Protein AF-A0A930Q743-F1 (afdb_monomer_lite)

Organism: NCBI:txid43675

Radius of gyration: 15.21 Å; chains: 1; bounding box: 36×33×46 Å

Secondary structure (DSSP, 8-state):
---SS-HHHHHHHHTTS-HHHHHHHHHHHH--TTS-HHHHHHHHHHHHHHHTSPTTSSPPPHHHHHHHHHHHHHHHHTGGGSS-HHHHHHHHHHHHHHT--SHHHHHHHHHHHHHHHHHHHHHHHHHHHHHHTT-

Sequence (135 aa):
MTYLYTDEQRERIKKPMPDVWADAVHRVWNLRPDSPDVDWDNALWSIDKLTTLKPGVHEMDPILGMWLMSAMFMVEKHKGEFISEEQADTVYYLIGALISGRWERRDGMLRSAHRSLDSWNRRRRGWYRHREENQ

pLDDT: mean 84.96, std 12.72, range [31.05, 97.69]

Structure (mmCIF, N/CA/C/O backbone):
data_AF-A0A930Q743-F1
#
_entry.id   AF-A0A930Q743-F1
#
loop_
_atom_site.group_PDB
_atom_site.id
_atom_site.type_symbol
_atom_site.label_atom_id
_atom_site.label_alt_id
_atom_site.label_comp_id
_atom_site.label_asym_id
_atom_site.label_entity_id
_atom_site.label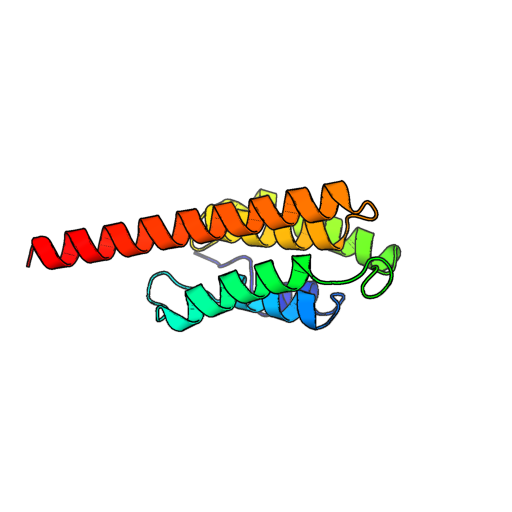_seq_id
_atom_site.pdbx_PDB_ins_code
_atom_site.Cartn_x
_atom_site.Cartn_y
_atom_site.Cartn_z
_atom_site.occupancy
_atom_site.B_iso_or_equiv
_atom_site.auth_seq_id
_atom_site.auth_comp_id
_atom_site.auth_asym_id
_atom_site.auth_atom_id
_atom_site.pdbx_PDB_model_num
ATOM 1 N N . MET A 1 1 ? -11.317 20.151 8.239 1.00 36.59 1 MET A N 1
ATOM 2 C CA . MET A 1 1 ? -10.085 19.499 7.755 1.00 36.59 1 MET A CA 1
ATOM 3 C C . MET A 1 1 ? -10.256 19.245 6.278 1.00 36.59 1 MET A C 1
ATOM 5 O O . MET A 1 1 ? -11.141 18.494 5.893 1.00 36.59 1 MET A O 1
ATOM 9 N N . THR A 1 2 ? -9.499 19.959 5.459 1.00 31.05 2 THR A N 1
ATOM 10 C CA . THR A 1 2 ? -9.483 19.768 4.011 1.00 31.05 2 THR A CA 1
ATOM 11 C C . THR A 1 2 ? -8.598 18.555 3.751 1.00 31.05 2 THR A C 1
ATOM 13 O O . THR A 1 2 ? -7.402 18.624 4.007 1.00 31.05 2 THR A O 1
ATOM 16 N N . TYR A 1 3 ? -9.179 17.426 3.343 1.00 41.88 3 TYR A N 1
ATOM 17 C CA . TYR A 1 3 ? -8.405 16.241 2.973 1.00 41.88 3 TYR A CA 1
ATOM 18 C C . TYR A 1 3 ? -7.601 16.576 1.711 1.00 41.88 3 TYR A C 1
ATOM 20 O O . TYR A 1 3 ? -8.172 16.694 0.630 1.00 41.88 3 TYR A O 1
ATOM 28 N N . LEU A 1 4 ? -6.287 16.763 1.836 1.00 46.28 4 LEU A N 1
ATOM 29 C CA . LEU A 1 4 ? -5.392 17.167 0.740 1.00 46.28 4 LEU A CA 1
ATOM 30 C C . LEU A 1 4 ? -4.913 15.964 -0.099 1.00 46.28 4 LEU A C 1
ATOM 32 O O . LEU A 1 4 ? -3.904 16.030 -0.800 1.00 46.28 4 LEU A O 1
ATOM 36 N N . TYR A 1 5 ? -5.705 14.887 -0.048 1.00 57.53 5 TYR A N 1
ATOM 37 C CA . TYR A 1 5 ? -5.665 13.721 -0.920 1.00 57.53 5 TYR A CA 1
ATOM 38 C C . TYR A 1 5 ? -7.065 13.445 -1.466 1.00 57.53 5 TYR A C 1
ATOM 40 O O . TYR A 1 5 ? -7.738 12.477 -1.086 1.00 57.53 5 TYR A O 1
ATOM 48 N N . THR A 1 6 ? -7.512 14.351 -2.333 1.00 65.12 6 THR A N 1
ATOM 49 C CA . THR A 1 6 ? -8.773 14.221 -3.062 1.00 65.12 6 THR A CA 1
ATOM 50 C C . THR A 1 6 ? -8.754 12.957 -3.918 1.00 65.12 6 THR A C 1
ATOM 52 O O . THR A 1 6 ? -7.686 12.459 -4.295 1.00 65.12 6 THR A O 1
ATOM 55 N N . ASP A 1 7 ? -9.934 12.447 -4.271 1.00 70.00 7 ASP A N 1
ATOM 56 C CA . ASP A 1 7 ? -10.057 11.323 -5.208 1.00 70.00 7 ASP A CA 1
ATOM 57 C C . ASP A 1 7 ? -9.277 11.586 -6.508 1.00 70.00 7 ASP A C 1
ATOM 59 O O . ASP A 1 7 ? -8.660 10.686 -7.071 1.00 70.00 7 ASP A O 1
ATOM 63 N N . GLU A 1 8 ? -9.182 12.851 -6.922 1.00 72.81 8 GLU A N 1
ATOM 64 C CA . GLU A 1 8 ? -8.411 13.272 -8.087 1.00 72.81 8 GLU A CA 1
ATOM 65 C C . GLU A 1 8 ? -6.899 13.029 -7.940 1.00 72.81 8 GLU A C 1
ATOM 67 O O . GLU A 1 8 ? -6.255 12.550 -8.874 1.00 72.81 8 GLU A O 1
ATOM 72 N N . GLN A 1 9 ? -6.304 13.321 -6.780 1.00 71.44 9 GLN A N 1
ATOM 73 C CA . GLN A 1 9 ? -4.879 13.054 -6.548 1.00 71.44 9 GLN A CA 1
ATOM 74 C C . GLN A 1 9 ? -4.597 11.552 -6.472 1.00 71.44 9 GLN A C 1
ATOM 76 O O . GLN A 1 9 ? -3.581 11.098 -7.000 1.00 71.44 9 GLN A O 1
ATOM 81 N N . ARG A 1 10 ? -5.510 10.773 -5.878 1.00 75.56 10 ARG A N 1
ATOM 82 C CA . ARG A 1 10 ? -5.409 9.306 -5.832 1.00 75.56 10 ARG A CA 1
ATOM 83 C C . ARG A 1 10 ? -5.427 8.714 -7.237 1.00 75.56 10 ARG A C 1
ATOM 85 O O . ARG A 1 10 ? -4.556 7.918 -7.582 1.00 75.56 10 ARG A O 1
ATOM 92 N N . GLU A 1 11 ? -6.365 9.149 -8.072 1.00 78.69 11 GLU A N 1
ATOM 93 C CA . GLU A 1 11 ? -6.464 8.688 -9.458 1.00 78.69 11 GLU A CA 1
ATOM 94 C C . GLU A 1 11 ? -5.260 9.128 -10.300 1.00 78.69 11 GLU A C 1
ATOM 96 O O . GLU A 1 11 ? -4.742 8.342 -11.094 1.00 78.69 11 GLU A O 1
ATOM 101 N N . ARG A 1 12 ? -4.721 10.332 -10.073 1.00 77.69 12 ARG A N 1
ATOM 102 C CA . ARG A 1 12 ? -3.478 10.781 -10.726 1.00 77.69 12 ARG A CA 1
ATOM 103 C C . ARG A 1 12 ? -2.270 9.917 -10.363 1.00 77.69 12 ARG A C 1
ATOM 105 O O . ARG A 1 12 ? -1.454 9.653 -11.241 1.00 77.69 12 ARG A O 1
ATOM 112 N N . ILE A 1 13 ? -2.156 9.468 -9.111 1.00 79.50 13 ILE A N 1
ATOM 113 C CA . ILE A 1 13 ? -1.070 8.578 -8.665 1.00 79.50 13 ILE A CA 1
ATOM 114 C C . ILE A 1 13 ? -1.236 7.166 -9.224 1.00 79.50 13 ILE A C 1
ATOM 116 O O . ILE A 1 13 ? -0.243 6.547 -9.597 1.00 79.50 13 ILE A O 1
ATOM 120 N N . LYS A 1 14 ? -2.471 6.662 -9.310 1.00 82.06 14 LYS A N 1
ATOM 121 C CA . LYS A 1 14 ? -2.764 5.319 -9.830 1.00 82.06 14 LYS A CA 1
ATOM 122 C C . LYS A 1 14 ? -2.585 5.207 -11.338 1.00 82.06 14 LYS A C 1
ATOM 124 O O . LYS A 1 14 ? -2.094 4.189 -11.805 1.00 82.06 14 LYS A O 1
ATOM 129 N N . LYS A 1 15 ? -2.967 6.236 -12.100 1.00 83.00 15 LYS A N 1
ATOM 130 C CA . LYS A 1 15 ? -2.947 6.233 -13.572 1.00 83.00 15 LYS A CA 1
ATOM 131 C C . LYS A 1 15 ? -1.636 5.734 -14.212 1.00 83.00 15 LYS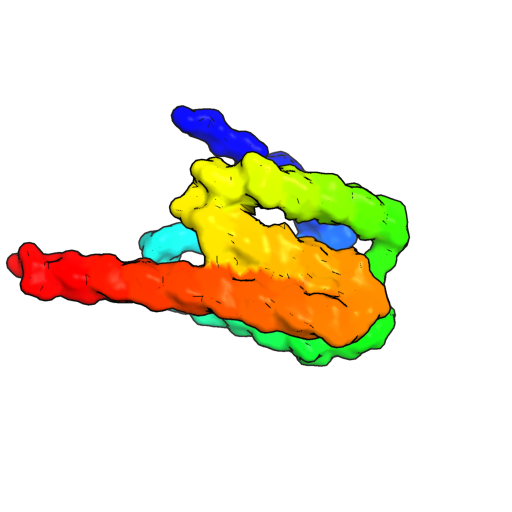 A C 1
ATOM 133 O O . LYS A 1 15 ? -1.730 5.019 -15.205 1.00 83.00 15 LYS A O 1
ATOM 138 N N . PRO A 1 16 ? -0.435 6.097 -13.722 1.00 83.94 16 PRO A N 1
ATOM 139 C CA . PRO A 1 16 ? 0.817 5.593 -14.285 1.00 83.94 16 PRO A CA 1
ATOM 140 C C . PRO A 1 16 ? 1.234 4.202 -13.782 1.00 83.94 16 PRO A C 1
ATOM 142 O O . PRO A 1 16 ? 2.228 3.674 -14.270 1.00 83.94 16 PRO A O 1
ATOM 145 N N . MET A 1 17 ? 0.554 3.622 -12.790 1.00 88.31 17 MET A N 1
ATOM 146 C CA . MET A 1 17 ? 0.945 2.343 -12.195 1.00 88.31 17 MET A CA 1
ATOM 147 C C . MET A 1 17 ? 0.439 1.161 -13.033 1.00 88.31 17 MET A C 1
ATOM 149 O O . MET A 1 17 ? -0.677 1.220 -13.546 1.00 88.31 17 MET A O 1
ATOM 153 N N . PRO A 1 18 ? 1.185 0.043 -13.111 1.00 88.88 18 PRO A N 1
ATOM 154 C CA . PRO A 1 18 ? 0.636 -1.207 -13.622 1.00 88.88 18 PRO A CA 1
ATOM 155 C C . PRO A 1 18 ? -0.555 -1.650 -12.763 1.00 88.88 18 PRO A C 1
ATOM 157 O O . PRO A 1 18 ? -0.510 -1.502 -11.541 1.00 88.88 18 PRO A O 1
ATOM 160 N N . ASP A 1 19 ? -1.576 -2.255 -13.372 1.00 89.38 19 ASP A N 1
ATOM 161 C CA . ASP A 1 19 ? -2.863 -2.553 -12.717 1.00 89.38 19 ASP A CA 1
ATOM 162 C C . ASP A 1 19 ? -2.728 -3.257 -11.361 1.00 89.38 19 ASP A C 1
ATOM 164 O O . ASP A 1 19 ? -3.382 -2.885 -10.390 1.00 89.38 19 ASP A O 1
ATOM 168 N N . VAL A 1 20 ? -1.829 -4.242 -11.261 1.00 90.75 20 VAL A N 1
ATOM 169 C CA . VAL A 1 20 ? -1.596 -4.988 -10.013 1.00 90.75 20 VAL A CA 1
ATOM 170 C C . VAL A 1 20 ? -1.056 -4.101 -8.881 1.00 90.75 20 VAL A C 1
ATOM 172 O O . VAL A 1 20 ? -1.386 -4.312 -7.717 1.00 90.75 20 VAL A O 1
ATOM 175 N N . TRP A 1 21 ? -0.260 -3.083 -9.214 1.00 92.31 21 TRP A N 1
ATOM 176 C CA . TRP A 1 21 ? 0.249 -2.097 -8.260 1.00 92.31 21 TRP A CA 1
ATOM 177 C C . TRP A 1 21 ? -0.813 -1.060 -7.913 1.00 92.31 21 TRP A C 1
ATOM 179 O O . TRP A 1 21 ? -0.977 -0.727 -6.739 1.00 92.31 21 TRP A O 1
ATOM 189 N N . ALA A 1 22 ? -1.559 -0.590 -8.915 1.00 91.62 22 ALA A N 1
ATOM 190 C CA . ALA A 1 22 ? -2.662 0.342 -8.717 1.00 91.62 22 ALA A CA 1
ATOM 191 C C . ALA A 1 22 ? -3.732 -0.243 -7.780 1.00 91.62 22 ALA A C 1
ATOM 193 O O . ALA A 1 22 ? -4.222 0.470 -6.905 1.00 91.62 22 ALA A O 1
ATOM 194 N N . ASP A 1 23 ? -4.062 -1.531 -7.928 1.00 93.06 23 ASP A N 1
ATOM 195 C CA . ASP A 1 23 ? -5.013 -2.249 -7.071 1.00 93.06 23 ASP A CA 1
ATOM 196 C C . ASP A 1 23 ? -4.514 -2.341 -5.622 1.00 93.06 23 ASP A C 1
ATOM 198 O O . ASP A 1 23 ? -5.230 -1.953 -4.698 1.00 93.06 23 ASP A O 1
ATOM 202 N N . ALA A 1 24 ? -3.260 -2.759 -5.410 1.00 94.81 24 ALA A N 1
ATOM 203 C CA . ALA A 1 24 ? -2.674 -2.846 -4.072 1.00 94.81 24 ALA A CA 1
ATOM 204 C C . ALA A 1 24 ? -2.652 -1.481 -3.361 1.00 94.81 24 ALA A C 1
ATOM 206 O O . ALA A 1 24 ? -3.078 -1.367 -2.210 1.00 94.81 24 ALA A O 1
ATOM 207 N N . VAL A 1 25 ? -2.222 -0.427 -4.063 1.00 93.38 25 VAL A N 1
ATOM 208 C CA . VAL A 1 25 ? -2.223 0.947 -3.543 1.00 93.38 25 VAL A CA 1
ATOM 209 C C . VAL A 1 25 ? -3.647 1.406 -3.226 1.00 93.38 25 VAL A C 1
ATOM 211 O O . VAL A 1 25 ? -3.888 1.950 -2.152 1.00 93.38 25 VAL A O 1
ATOM 214 N N . HIS A 1 26 ? -4.606 1.155 -4.119 1.00 91.94 26 HIS A N 1
ATOM 215 C CA . HIS A 1 26 ? -5.999 1.557 -3.940 1.00 91.94 26 HIS A CA 1
ATOM 216 C C . HIS A 1 26 ? -6.656 0.905 -2.718 1.00 91.94 26 HIS A C 1
ATOM 218 O O . HIS A 1 26 ? -7.320 1.601 -1.947 1.00 91.94 26 HIS A O 1
ATOM 224 N N . ARG A 1 27 ? -6.441 -0.400 -2.509 1.00 94.44 27 ARG A N 1
ATOM 225 C CA . ARG A 1 27 ? -6.968 -1.133 -1.346 1.00 94.44 27 ARG A CA 1
ATOM 226 C C . ARG A 1 27 ? -6.485 -0.529 -0.036 1.00 94.44 27 ARG A C 1
ATOM 228 O O . ARG A 1 27 ? -7.300 -0.244 0.833 1.00 94.44 27 ARG A O 1
ATOM 235 N N . VAL A 1 28 ? -5.184 -0.267 0.079 1.00 94.38 28 VAL A N 1
ATOM 236 C CA . VAL A 1 28 ? -4.598 0.354 1.278 1.00 94.38 28 VAL A CA 1
ATOM 237 C C . VAL A 1 28 ? -5.123 1.777 1.485 1.00 94.38 28 VAL A C 1
ATOM 239 O O . VAL A 1 28 ? -5.470 2.156 2.604 1.00 94.38 28 VAL A O 1
ATOM 242 N N . TRP A 1 29 ? -5.219 2.570 0.416 1.00 89.81 29 TRP A N 1
ATOM 243 C CA . TRP A 1 29 ? -5.655 3.969 0.503 1.00 89.81 29 TRP A CA 1
ATOM 244 C C . TRP A 1 29 ? -7.114 4.122 0.949 1.00 89.81 29 TRP A C 1
ATOM 246 O O . TRP A 1 29 ? -7.475 5.098 1.608 1.00 89.81 29 TRP A O 1
ATOM 256 N N . ASN A 1 30 ? -7.970 3.172 0.577 1.00 90.19 30 ASN A N 1
ATOM 257 C CA . ASN A 1 30 ? -9.391 3.193 0.923 1.00 90.19 30 ASN A CA 1
ATOM 258 C C . ASN A 1 30 ? -9.726 2.441 2.208 1.00 90.19 30 ASN A C 1
ATOM 260 O O . ASN A 1 30 ? -10.863 2.527 2.673 1.00 90.19 30 ASN A O 1
ATOM 264 N N . LEU A 1 31 ? -8.752 1.747 2.789 1.00 92.62 31 LEU A N 1
ATOM 265 C CA . LEU A 1 31 ? -8.928 1.034 4.038 1.00 92.62 31 LEU A CA 1
ATOM 266 C C . LEU A 1 31 ? -9.244 2.012 5.169 1.00 92.62 31 LEU A C 1
ATOM 268 O O . LEU A 1 31 ? -8.600 3.054 5.307 1.00 92.62 31 LEU A O 1
ATOM 272 N N . ARG A 1 32 ? -10.242 1.676 5.980 1.00 92.25 32 ARG A N 1
ATOM 273 C CA . ARG A 1 32 ? -10.647 2.447 7.154 1.00 92.25 32 ARG A CA 1
ATOM 274 C C . ARG A 1 32 ? -10.595 1.573 8.405 1.00 92.25 32 ARG A C 1
ATOM 276 O O . ARG A 1 32 ? -10.667 0.349 8.293 1.00 92.25 32 ARG A O 1
ATOM 283 N N . PRO A 1 33 ? -10.502 2.161 9.614 1.00 90.56 33 PRO A N 1
ATOM 284 C CA . PRO A 1 33 ? -10.447 1.387 10.852 1.00 90.56 33 PRO A CA 1
ATOM 285 C C . PRO A 1 33 ? -11.670 0.476 11.027 1.00 90.56 33 PRO A C 1
ATOM 287 O O . PRO A 1 33 ? -11.533 -0.626 11.550 1.00 90.56 33 PRO A O 1
ATOM 290 N N . ASP A 1 34 ? -12.825 0.908 10.522 1.00 90.06 34 ASP A N 1
ATOM 291 C CA . ASP A 1 34 ? -14.109 0.207 10.522 1.00 90.06 34 ASP A CA 1
ATOM 292 C C . ASP A 1 34 ? -14.351 -0.688 9.294 1.00 90.06 34 ASP A C 1
ATOM 294 O O . ASP A 1 34 ? -15.378 -1.363 9.241 1.00 90.06 34 ASP A O 1
ATOM 298 N N . SER A 1 35 ? -13.421 -0.756 8.333 1.00 92.94 35 SER A N 1
ATOM 299 C CA . SER A 1 35 ? -13.520 -1.705 7.216 1.00 92.94 35 SER A CA 1
ATOM 300 C C . SER A 1 35 ? -13.604 -3.153 7.730 1.00 92.94 35 SER A C 1
ATOM 302 O O . SER A 1 35 ? -12.932 -3.493 8.709 1.00 92.94 35 SER A O 1
ATOM 304 N N . PRO A 1 36 ? -14.389 -4.037 7.095 1.00 94.12 36 PRO A N 1
ATOM 305 C CA . PRO A 1 36 ? -14.491 -5.441 7.496 1.00 94.12 36 PRO A CA 1
ATOM 306 C C . PRO A 1 36 ? -13.131 -6.152 7.415 1.00 94.12 36 PRO A C 1
ATOM 308 O O . PRO A 1 36 ? -12.293 -5.788 6.593 1.00 94.12 36 PRO A O 1
ATOM 311 N N . ASP A 1 37 ? -12.903 -7.186 8.239 1.00 94.25 37 ASP A N 1
ATOM 312 C CA . ASP A 1 37 ? -11.620 -7.922 8.268 1.00 94.25 37 ASP A CA 1
ATOM 313 C C . ASP A 1 37 ? -11.179 -8.421 6.883 1.00 94.25 37 ASP A C 1
ATOM 315 O O . ASP A 1 37 ? -9.997 -8.360 6.560 1.00 94.25 37 ASP A O 1
ATOM 319 N N . VAL A 1 38 ? -12.132 -8.810 6.031 1.00 96.12 38 VAL A N 1
ATOM 320 C CA . VAL A 1 38 ? -11.852 -9.250 4.657 1.00 96.12 38 VAL A CA 1
ATOM 321 C C . VAL A 1 38 ? -11.130 -8.187 3.820 1.00 96.12 38 VAL A C 1
ATOM 323 O O . VAL A 1 38 ? -10.296 -8.532 2.989 1.00 96.12 38 VAL A O 1
ATOM 326 N N . ASP A 1 39 ? -11.389 -6.896 4.042 1.00 97.00 39 ASP A N 1
ATOM 327 C CA . ASP A 1 39 ? -10.713 -5.821 3.308 1.00 97.00 39 ASP A CA 1
ATOM 328 C C . ASP A 1 39 ? -9.257 -5.666 3.759 1.00 97.00 39 ASP A C 1
ATOM 330 O O . ASP A 1 39 ? -8.377 -5.407 2.936 1.00 97.00 39 ASP A O 1
ATOM 334 N N . TRP A 1 40 ? -8.991 -5.885 5.049 1.00 96.56 40 TRP A N 1
ATOM 335 C CA . TRP A 1 40 ? -7.640 -5.893 5.609 1.00 96.56 40 TRP A CA 1
ATOM 336 C C . TRP A 1 40 ? -6.835 -7.082 5.096 1.00 96.56 40 TRP A C 1
ATOM 338 O O . TRP A 1 40 ? -5.701 -6.908 4.647 1.00 96.56 40 TRP A O 1
ATOM 348 N N . ASP A 1 41 ? -7.441 -8.268 5.105 1.00 96.81 41 ASP A N 1
ATOM 349 C CA . ASP A 1 41 ? -6.823 -9.490 4.595 1.00 96.81 41 ASP A CA 1
ATOM 350 C C . ASP A 1 41 ? -6.548 -9.367 3.087 1.00 96.81 41 ASP A C 1
ATOM 352 O O . ASP A 1 41 ? -5.459 -9.700 2.622 1.00 96.81 41 ASP A O 1
ATOM 356 N N . ASN A 1 42 ? -7.481 -8.790 2.323 1.00 97.12 42 ASN A N 1
ATOM 357 C CA . ASN A 1 42 ? -7.295 -8.511 0.898 1.00 97.12 42 ASN A CA 1
ATOM 358 C C . ASN A 1 42 ? -6.171 -7.500 0.634 1.00 97.12 42 ASN A C 1
ATOM 360 O O . ASN A 1 42 ? -5.424 -7.652 -0.338 1.00 97.12 42 ASN A O 1
ATOM 364 N N . ALA A 1 43 ? -6.053 -6.452 1.454 1.00 96.94 43 ALA A N 1
ATOM 365 C CA . ALA A 1 43 ? -4.983 -5.470 1.325 1.00 96.94 43 ALA A CA 1
ATOM 366 C C . ALA A 1 43 ? -3.612 -6.110 1.598 1.00 96.94 43 ALA A C 1
ATOM 368 O O . ALA A 1 43 ? -2.709 -5.955 0.778 1.00 96.94 43 ALA A O 1
ATOM 369 N N . LEU A 1 44 ? -3.479 -6.895 2.674 1.00 96.75 44 LEU A N 1
ATOM 370 C CA . LEU A 1 44 ? -2.256 -7.645 2.992 1.00 96.75 44 LEU A CA 1
ATOM 371 C C . LEU A 1 44 ? -1.897 -8.640 1.883 1.00 96.75 44 LEU A C 1
ATOM 373 O O . LEU A 1 44 ? -0.787 -8.598 1.354 1.00 96.75 44 LEU A O 1
ATOM 377 N N . TRP A 1 45 ? -2.865 -9.448 1.445 1.00 96.38 45 TRP A N 1
ATOM 378 C CA . TRP A 1 45 ? -2.675 -10.406 0.357 1.00 96.38 45 TRP A CA 1
ATOM 379 C C . TRP A 1 45 ? -2.219 -9.736 -0.943 1.00 96.38 45 TRP A C 1
ATOM 381 O O . TRP A 1 45 ? -1.392 -10.279 -1.675 1.00 96.38 45 TRP A O 1
ATOM 391 N N . SER A 1 46 ? -2.725 -8.535 -1.235 1.00 96.25 46 SER A N 1
ATOM 392 C CA . SER A 1 46 ? -2.314 -7.786 -2.425 1.00 96.25 46 SER A CA 1
ATOM 393 C C . SER A 1 46 ? -0.842 -7.382 -2.355 1.00 96.25 46 SER A C 1
ATOM 395 O O . SER A 1 46 ? -0.155 -7.469 -3.369 1.00 96.25 46 SER A O 1
ATOM 397 N N . ILE A 1 47 ? -0.331 -7.012 -1.175 1.00 95.88 47 ILE A N 1
ATOM 398 C CA . ILE A 1 47 ? 1.100 -6.737 -0.965 1.00 95.88 47 ILE A CA 1
ATOM 399 C C . ILE A 1 47 ? 1.920 -8.019 -1.148 1.00 95.88 47 ILE A C 1
ATOM 401 O O . ILE A 1 47 ? 2.912 -8.006 -1.879 1.00 95.88 47 ILE A O 1
ATOM 405 N N . ASP A 1 48 ? 1.485 -9.135 -0.563 1.00 94.31 48 ASP A N 1
ATOM 406 C CA . ASP A 1 48 ? 2.170 -10.425 -0.704 1.00 94.31 48 ASP A CA 1
ATOM 407 C C . ASP A 1 48 ? 2.234 -10.868 -2.164 1.00 94.31 48 ASP A C 1
ATOM 409 O O . ASP A 1 48 ? 3.282 -11.295 -2.650 1.00 94.31 48 ASP A O 1
ATOM 413 N N . LYS A 1 49 ? 1.152 -10.680 -2.922 1.00 93.00 49 LYS A N 1
ATOM 414 C CA . LYS A 1 49 ? 1.122 -10.977 -4.355 1.00 93.00 49 LYS A CA 1
ATOM 415 C C . LYS A 1 49 ? 2.191 -10.198 -5.124 1.00 93.00 49 LYS A C 1
ATOM 417 O O . LYS A 1 49 ? 2.806 -10.766 -6.028 1.00 93.00 49 LYS A O 1
ATOM 422 N N . LEU A 1 50 ? 2.471 -8.943 -4.760 1.00 91.94 50 LEU A N 1
ATOM 423 C CA . LEU A 1 50 ? 3.522 -8.145 -5.406 1.00 91.94 50 LEU A CA 1
ATOM 424 C C . LEU A 1 50 ? 4.924 -8.746 -5.223 1.00 91.94 50 LEU A C 1
ATOM 426 O O . LEU A 1 50 ? 5.762 -8.586 -6.111 1.00 91.94 50 LEU A O 1
ATOM 430 N N . THR A 1 51 ? 5.172 -9.483 -4.133 1.00 86.50 51 THR A N 1
ATOM 431 C CA . THR A 1 51 ? 6.454 -10.182 -3.897 1.00 86.50 51 THR A CA 1
ATOM 432 C C . THR A 1 51 ? 6.671 -11.364 -4.844 1.00 86.50 51 THR A C 1
ATOM 434 O O . THR A 1 51 ? 7.799 -11.794 -5.057 1.00 86.50 51 THR A O 1
ATOM 437 N N . THR A 1 52 ? 5.602 -11.872 -5.461 1.00 87.25 52 THR A N 1
ATOM 438 C CA . THR A 1 52 ? 5.665 -13.010 -6.393 1.00 87.25 52 THR A CA 1
ATOM 439 C C . THR A 1 52 ? 5.894 -12.585 -7.845 1.00 87.25 52 THR A C 1
ATOM 441 O O . THR A 1 52 ? 6.116 -13.424 -8.721 1.00 87.25 52 THR A O 1
ATOM 444 N N . LEU A 1 53 ? 5.838 -11.279 -8.124 1.00 83.94 53 LEU A N 1
ATOM 445 C CA . LEU A 1 53 ? 5.979 -10.751 -9.474 1.00 83.94 53 LEU A CA 1
ATOM 446 C C . LEU A 1 53 ? 7.421 -10.891 -9.964 1.00 83.94 53 LEU A C 1
ATOM 448 O O . LEU A 1 53 ? 8.360 -10.399 -9.337 1.00 83.94 53 LEU A O 1
ATOM 452 N N . LYS A 1 54 ? 7.586 -11.512 -11.136 1.00 73.19 54 LYS A N 1
ATOM 453 C CA . LYS A 1 54 ? 8.899 -11.666 -11.769 1.00 73.19 54 LYS A CA 1
ATOM 454 C C . LYS A 1 54 ? 9.524 -10.290 -12.067 1.00 73.19 54 LYS A C 1
ATOM 456 O O . LYS A 1 54 ? 8.813 -9.387 -12.528 1.00 73.19 54 LYS A O 1
ATOM 461 N N . PRO A 1 55 ? 10.845 -10.12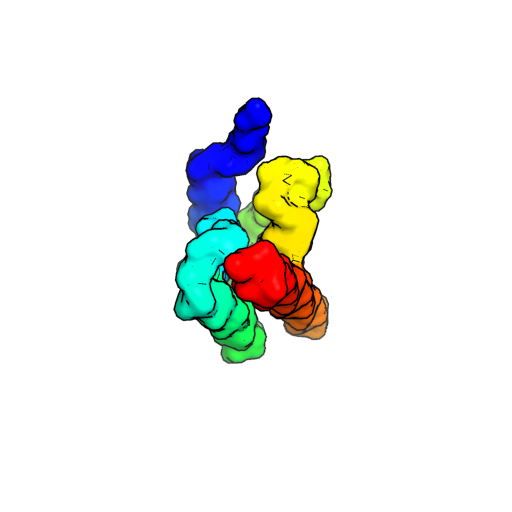5 -11.864 1.00 68.25 55 PRO A N 1
ATOM 462 C CA . PRO A 1 55 ? 11.585 -8.978 -12.393 1.00 68.25 55 PRO A CA 1
ATOM 463 C C . PRO A 1 55 ? 11.333 -8.802 -13.903 1.00 68.25 55 PRO A C 1
ATOM 465 O O . PRO A 1 55 ? 11.105 -9.789 -14.603 1.00 68.25 55 PRO A O 1
ATOM 468 N N . GLY A 1 56 ? 11.324 -7.564 -14.407 1.00 65.50 56 GLY A N 1
ATOM 469 C CA . GLY A 1 56 ? 11.103 -7.272 -15.832 1.00 65.50 56 GLY A CA 1
ATOM 470 C C . GLY A 1 56 ? 9.649 -7.250 -16.324 1.00 65.50 56 GLY A C 1
ATOM 471 O O . GLY A 1 56 ? 9.391 -6.713 -17.394 1.00 65.50 56 GLY A O 1
ATOM 472 N N . VAL A 1 57 ? 8.675 -7.790 -15.577 1.00 65.69 57 VAL A N 1
ATOM 473 C CA . VAL A 1 57 ? 7.272 -7.910 -16.056 1.00 65.69 57 VAL A CA 1
ATOM 474 C C . VAL A 1 57 ? 6.405 -6.695 -15.688 1.00 65.69 57 VAL A C 1
ATOM 476 O O . VAL A 1 57 ? 5.357 -6.459 -16.282 1.00 65.69 57 VAL A O 1
ATOM 479 N N . HIS A 1 58 ? 6.861 -5.885 -14.733 1.00 66.12 58 HIS A N 1
ATOM 480 C CA . HIS A 1 58 ? 6.167 -4.684 -14.254 1.00 66.12 58 HIS A CA 1
ATOM 481 C C . HIS A 1 58 ? 7.165 -3.567 -13.942 1.00 66.12 58 HIS A C 1
ATOM 483 O O . HIS A 1 58 ? 7.067 -2.914 -12.901 1.00 66.12 58 HIS A O 1
ATOM 489 N N . GLU A 1 59 ? 8.194 -3.437 -14.778 1.00 68.12 59 GLU A N 1
ATOM 490 C CA . GLU A 1 59 ? 9.128 -2.322 -14.680 1.00 68.12 59 GLU A CA 1
ATOM 491 C C . GLU A 1 59 ? 8.442 -1.039 -15.137 1.00 68.12 59 GLU A C 1
ATOM 493 O O . GLU A 1 59 ? 7.677 -1.026 -16.102 1.00 68.12 59 GLU A O 1
ATOM 498 N N . MET A 1 60 ? 8.682 0.029 -14.385 1.00 72.69 60 MET A N 1
ATOM 499 C CA . MET A 1 60 ? 8.108 1.330 -14.678 1.00 72.69 60 MET A CA 1
ATOM 500 C C . MET A 1 60 ? 8.868 2.024 -15.796 1.00 72.69 60 MET A C 1
ATOM 502 O O . MET A 1 60 ? 10.098 2.019 -15.821 1.00 72.69 60 MET A O 1
ATOM 506 N N . ASP A 1 61 ? 8.119 2.719 -16.650 1.00 73.56 61 ASP A N 1
ATOM 507 C CA . ASP A 1 61 ? 8.694 3.726 -17.531 1.00 73.56 61 ASP A CA 1
ATOM 508 C C . ASP A 1 61 ? 9.470 4.777 -16.696 1.00 73.56 61 ASP A C 1
ATOM 510 O O . ASP A 1 61 ? 8.941 5.267 -15.688 1.00 73.56 61 ASP A O 1
ATOM 514 N N . PRO A 1 62 ? 10.709 5.148 -17.076 1.00 70.00 62 PRO A N 1
ATOM 515 C CA . PRO A 1 62 ? 11.540 6.070 -16.297 1.00 70.00 62 PRO A CA 1
ATOM 516 C C . PRO A 1 62 ? 10.921 7.456 -16.053 1.00 70.00 62 PRO A C 1
ATOM 518 O O . PRO A 1 62 ? 11.137 8.047 -14.991 1.00 70.00 62 PRO A O 1
ATOM 521 N N . ILE A 1 63 ? 10.144 7.986 -17.004 1.00 72.56 63 ILE A N 1
ATOM 522 C CA . ILE A 1 63 ? 9.478 9.294 -16.889 1.00 72.56 63 ILE A CA 1
ATOM 523 C C . ILE A 1 63 ? 8.335 9.194 -15.881 1.00 72.56 63 ILE A C 1
ATOM 525 O O . ILE A 1 63 ? 8.179 10.059 -15.014 1.00 72.56 63 ILE A O 1
ATOM 529 N N . LEU A 1 64 ? 7.567 8.108 -15.946 1.00 74.06 64 LEU A N 1
ATOM 530 C CA . LEU A 1 64 ? 6.526 7.825 -14.964 1.00 74.06 64 LEU A CA 1
ATOM 531 C C . LEU A 1 64 ? 7.117 7.556 -13.566 1.00 74.06 64 LEU A C 1
ATOM 533 O O . LEU A 1 64 ? 6.518 7.931 -12.557 1.00 74.06 64 LEU A O 1
ATOM 537 N N . GLY A 1 65 ? 8.327 6.993 -13.495 1.00 78.94 65 GLY A N 1
ATOM 538 C CA . GLY A 1 65 ? 9.085 6.810 -12.256 1.00 78.94 65 GLY A CA 1
ATOM 539 C C . GLY A 1 65 ? 9.426 8.125 -11.542 1.00 78.94 65 GLY A C 1
ATOM 540 O O . GLY A 1 65 ? 9.294 8.202 -10.320 1.00 78.94 65 GLY A O 1
ATOM 541 N N . MET A 1 66 ? 9.797 9.182 -12.276 1.00 80.50 66 MET A N 1
ATOM 542 C CA . MET A 1 66 ? 10.042 10.512 -11.688 1.00 80.50 66 MET A CA 1
ATOM 543 C C . MET A 1 66 ? 8.771 11.121 -11.084 1.00 80.50 66 MET A C 1
ATOM 545 O O . MET A 1 66 ? 8.807 11.642 -9.970 1.00 80.50 66 MET A O 1
ATOM 549 N N . TRP A 1 67 ? 7.635 10.995 -11.772 1.00 83.25 67 TRP A N 1
ATOM 550 C CA . TRP A 1 67 ? 6.341 11.438 -11.244 1.00 83.25 67 TRP A CA 1
ATOM 551 C C . TRP A 1 67 ? 5.948 10.700 -9.964 1.00 83.25 67 TRP A C 1
ATOM 553 O O . TRP A 1 67 ? 5.530 11.325 -8.987 1.00 83.25 67 TRP A O 1
ATOM 563 N N . LEU A 1 68 ? 6.119 9.377 -9.939 1.00 85.31 68 LEU A N 1
ATOM 564 C CA . LEU A 1 68 ? 5.856 8.567 -8.751 1.00 85.31 68 LEU A CA 1
ATOM 565 C C . LEU A 1 68 ? 6.811 8.889 -7.598 1.00 85.31 68 LEU A C 1
ATOM 567 O O . LEU A 1 68 ? 6.403 8.842 -6.441 1.00 85.31 68 LEU A O 1
ATOM 571 N N . MET A 1 69 ? 8.050 9.288 -7.884 1.00 86.38 69 MET A N 1
ATOM 572 C CA . MET A 1 69 ? 8.963 9.782 -6.855 1.00 86.38 69 MET A CA 1
ATOM 573 C C . MET A 1 69 ? 8.431 11.067 -6.208 1.00 86.38 69 MET A C 1
ATOM 575 O O . MET A 1 69 ? 8.414 11.166 -4.982 1.00 86.38 69 MET A O 1
ATOM 579 N N . SER A 1 70 ? 7.924 12.021 -6.995 1.00 84.12 70 SER A N 1
ATOM 580 C CA . SER A 1 70 ? 7.249 13.209 -6.452 1.00 84.12 70 SER A CA 1
ATOM 581 C C . SER A 1 70 ? 6.011 12.840 -5.630 1.00 84.12 70 SER A C 1
ATOM 583 O O . SER A 1 70 ? 5.820 13.386 -4.546 1.00 84.12 70 SER A O 1
ATOM 585 N N . ALA A 1 71 ? 5.204 11.879 -6.091 1.00 84.38 71 ALA A N 1
ATOM 586 C CA . ALA A 1 71 ? 4.058 11.372 -5.335 1.00 84.38 71 ALA A CA 1
ATOM 587 C C . ALA A 1 71 ? 4.477 10.763 -3.986 1.00 84.38 71 ALA A C 1
ATOM 589 O O . ALA A 1 71 ? 3.878 11.072 -2.960 1.00 84.38 71 ALA A O 1
ATOM 590 N N . MET A 1 72 ? 5.550 9.970 -3.965 1.00 88.69 72 MET A N 1
ATOM 591 C CA . MET A 1 72 ? 6.116 9.384 -2.749 1.00 88.69 72 MET A CA 1
ATOM 592 C C . MET A 1 72 ? 6.535 10.463 -1.734 1.00 88.69 72 MET A C 1
ATOM 594 O O . MET A 1 72 ? 6.196 10.364 -0.557 1.00 88.69 72 MET A O 1
ATOM 598 N N . PHE A 1 73 ? 7.204 11.533 -2.181 1.00 86.12 73 PHE A N 1
ATOM 599 C CA . PHE A 1 73 ? 7.536 12.678 -1.320 1.00 86.12 73 PHE A CA 1
ATOM 600 C C . PHE A 1 73 ? 6.295 13.398 -0.784 1.00 86.12 73 PHE A C 1
ATOM 602 O O . PHE A 1 73 ? 6.292 13.848 0.361 1.00 86.12 73 PHE A O 1
ATOM 609 N N . MET A 1 74 ? 5.236 13.502 -1.588 1.00 83.75 74 MET A N 1
ATOM 610 C CA . MET A 1 74 ? 3.975 14.091 -1.142 1.00 83.75 74 MET A CA 1
ATOM 611 C C . MET A 1 74 ? 3.284 13.224 -0.086 1.00 83.75 74 MET A C 1
ATOM 613 O O . MET A 1 74 ? 2.761 13.767 0.879 1.00 83.75 74 MET A O 1
ATOM 617 N N . VAL A 1 75 ? 3.314 11.894 -0.215 1.00 85.62 75 VAL A N 1
ATOM 618 C CA . VAL A 1 75 ? 2.821 10.990 0.840 1.00 85.62 75 VAL A CA 1
ATOM 619 C C . VAL A 1 75 ? 3.586 11.222 2.145 1.00 85.62 75 VAL A C 1
ATOM 621 O O . VAL A 1 75 ? 2.960 11.412 3.182 1.00 85.62 75 VAL A O 1
ATOM 624 N N . GLU A 1 76 ? 4.920 11.292 2.088 1.00 88.12 76 GLU A N 1
ATOM 625 C CA . GLU A 1 76 ? 5.771 11.525 3.264 1.00 88.12 76 GLU A CA 1
ATOM 626 C C . GLU A 1 76 ? 5.479 12.870 3.946 1.00 88.12 76 GLU A C 1
ATOM 628 O O . GLU A 1 76 ? 5.293 12.947 5.158 1.00 88.12 76 GLU A O 1
ATOM 633 N N . LYS A 1 77 ? 5.403 13.947 3.162 1.00 86.19 77 LYS A N 1
ATOM 634 C CA . LYS A 1 77 ? 5.183 15.301 3.683 1.00 86.19 77 LYS A CA 1
ATOM 635 C C . LYS A 1 77 ? 3.812 15.461 4.349 1.00 86.19 77 LYS A C 1
ATOM 637 O O . LYS A 1 77 ? 3.672 16.274 5.257 1.00 86.19 77 LYS A O 1
ATOM 642 N N . HIS A 1 78 ? 2.820 14.703 3.891 1.00 83.62 78 HIS A N 1
ATOM 643 C CA . HIS A 1 78 ? 1.426 14.823 4.310 1.00 83.62 78 HIS A CA 1
ATOM 644 C C . HIS A 1 78 ? 0.938 13.610 5.118 1.00 83.62 78 HIS A C 1
ATOM 646 O O . HIS A 1 78 ? -0.266 13.382 5.208 1.00 83.62 78 HIS A O 1
ATOM 652 N N . LYS A 1 79 ? 1.842 12.841 5.747 1.00 86.62 79 LYS A N 1
ATOM 653 C CA . LYS A 1 79 ? 1.491 11.658 6.559 1.00 86.62 79 LYS A CA 1
ATOM 654 C C . LYS A 1 79 ? 0.389 11.917 7.586 1.00 86.62 79 LYS A C 1
ATOM 656 O O . LYS A 1 79 ? -0.517 11.103 7.720 1.00 86.62 79 LYS A O 1
ATOM 661 N N . GLY A 1 80 ? 0.427 13.072 8.253 1.00 84.62 80 GLY A N 1
ATOM 662 C CA . GLY A 1 80 ? -0.567 13.459 9.262 1.00 84.62 80 GLY A CA 1
ATOM 663 C C . GLY A 1 80 ? -1.982 13.707 8.723 1.00 84.62 80 GLY A C 1
ATOM 664 O O . GLY A 1 80 ? -2.901 13.912 9.509 1.00 84.62 80 GLY A O 1
ATOM 665 N N . GLU A 1 81 ? -2.175 13.707 7.403 1.00 83.75 81 GLU A N 1
ATOM 666 C CA . GLU A 1 81 ? -3.482 13.882 6.760 1.00 83.75 81 GLU A CA 1
ATOM 667 C C . GLU A 1 81 ? -4.13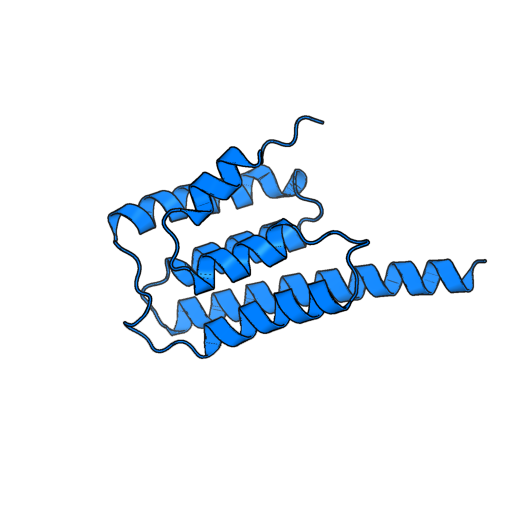3 12.550 6.346 1.00 83.75 81 GLU A C 1
ATOM 669 O O . GLU A 1 81 ? -5.288 12.532 5.911 1.00 83.75 81 GLU A O 1
ATOM 674 N N . PHE A 1 82 ? -3.408 11.435 6.473 1.00 86.69 82 PHE A N 1
ATOM 675 C CA . PHE A 1 82 ? -3.957 10.092 6.303 1.00 86.69 82 PHE A CA 1
ATOM 676 C C . PHE A 1 82 ? -4.748 9.667 7.544 1.00 86.69 82 PHE A C 1
ATOM 678 O O . PHE A 1 82 ? -4.694 10.303 8.595 1.00 86.69 82 PHE A O 1
ATOM 685 N N . ILE A 1 83 ? -5.487 8.559 7.435 1.00 88.38 83 ILE A N 1
ATOM 686 C CA . ILE A 1 83 ? -6.235 8.002 8.572 1.00 88.38 83 ILE A CA 1
ATOM 687 C C . ILE A 1 83 ? -5.279 7.604 9.704 1.00 88.38 83 ILE A C 1
ATOM 689 O O . ILE A 1 83 ? -5.615 7.744 10.880 1.00 88.38 83 ILE A O 1
ATOM 693 N N . SER A 1 84 ? -4.094 7.109 9.349 1.00 90.00 84 SER A N 1
ATOM 694 C CA . SER A 1 84 ? -2.988 6.897 10.274 1.00 90.00 84 SER A CA 1
ATOM 695 C C . SER A 1 84 ? -1.646 7.051 9.563 1.00 90.00 84 SER A C 1
ATOM 697 O O . SER A 1 84 ? -1.560 6.940 8.336 1.00 90.00 84 SER A O 1
ATOM 699 N N . GLU A 1 85 ? -0.584 7.253 10.342 1.00 92.38 85 GLU A N 1
ATOM 700 C CA . GLU A 1 85 ? 0.782 7.276 9.815 1.00 92.38 85 GLU A CA 1
ATOM 701 C C . GLU A 1 85 ? 1.146 5.948 9.138 1.00 92.38 85 GLU A C 1
ATOM 703 O O . GLU A 1 85 ? 1.793 5.952 8.097 1.00 92.38 85 GLU A O 1
ATOM 708 N N . GLU A 1 86 ? 0.657 4.809 9.640 1.00 94.88 86 GLU A N 1
ATOM 709 C CA . GLU A 1 86 ? 0.908 3.504 9.017 1.00 94.88 86 GLU A CA 1
ATOM 710 C C . GLU A 1 86 ? 0.237 3.354 7.657 1.00 94.88 86 GLU A C 1
ATOM 712 O O . GLU A 1 86 ? 0.788 2.685 6.780 1.00 94.88 86 GLU A O 1
ATOM 717 N N . GLN A 1 87 ? -0.943 3.950 7.463 1.00 94.12 87 GLN A N 1
ATOM 718 C CA . GLN A 1 87 ? -1.575 3.973 6.149 1.00 94.12 87 GLN A CA 1
ATOM 719 C C . GLN A 1 87 ? -0.678 4.717 5.157 1.00 94.12 87 GLN A C 1
ATOM 721 O O . GLN A 1 87 ? -0.398 4.208 4.070 1.00 94.12 87 GLN A O 1
ATOM 726 N N . ALA A 1 88 ? -0.194 5.895 5.553 1.00 93.00 88 ALA A N 1
ATOM 727 C CA . ALA A 1 88 ? 0.700 6.699 4.735 1.00 93.00 88 ALA A CA 1
ATOM 728 C C . ALA A 1 88 ? 2.031 5.979 4.465 1.00 93.00 88 ALA A C 1
ATOM 730 O O . ALA A 1 88 ? 2.467 5.915 3.319 1.00 93.00 88 ALA A O 1
ATOM 731 N N . ASP A 1 89 ? 2.638 5.362 5.483 1.00 95.69 89 ASP A N 1
ATOM 732 C CA . ASP A 1 89 ? 3.849 4.546 5.354 1.00 95.69 89 ASP A CA 1
ATOM 733 C C . ASP A 1 89 ? 3.647 3.382 4.385 1.00 95.69 89 ASP A C 1
ATOM 735 O O . ASP A 1 89 ? 4.484 3.129 3.521 1.00 95.69 89 ASP A O 1
ATOM 739 N N . THR A 1 90 ? 2.521 2.676 4.490 1.00 96.31 90 THR A N 1
ATOM 740 C CA . THR A 1 90 ? 2.221 1.545 3.606 1.00 96.31 90 THR A CA 1
ATOM 741 C C . THR A 1 90 ? 2.145 2.010 2.152 1.00 96.31 90 THR A C 1
ATOM 743 O O . THR A 1 90 ? 2.770 1.406 1.279 1.00 96.31 90 THR A O 1
ATOM 746 N N . VAL A 1 91 ? 1.446 3.118 1.883 1.00 93.94 91 VAL A N 1
ATOM 747 C CA . VAL A 1 91 ? 1.373 3.724 0.544 1.00 93.94 91 VAL A CA 1
ATOM 748 C C . VAL A 1 91 ? 2.753 4.189 0.069 1.00 93.94 91 VAL A C 1
ATOM 750 O O . VAL A 1 91 ? 3.137 3.906 -1.068 1.00 93.94 91 VAL A O 1
ATOM 753 N N . TYR A 1 92 ? 3.522 4.857 0.930 1.00 94.19 92 TYR A N 1
ATOM 754 C CA . TYR A 1 92 ? 4.884 5.306 0.644 1.00 94.19 92 TYR A CA 1
ATOM 755 C C . TYR A 1 92 ? 5.769 4.136 0.203 1.00 94.19 92 TYR A C 1
ATOM 757 O O . TYR A 1 92 ? 6.400 4.192 -0.856 1.00 94.19 92 TYR A O 1
ATOM 765 N N . TYR A 1 93 ? 5.773 3.046 0.971 1.00 96.06 93 TYR A N 1
ATOM 766 C CA . TYR A 1 93 ? 6.583 1.870 0.680 1.00 96.06 93 TYR A CA 1
ATOM 767 C C . TYR A 1 93 ? 6.126 1.143 -0.587 1.00 96.06 93 TYR A C 1
ATOM 769 O O . TYR A 1 93 ? 6.975 0.660 -1.335 1.00 96.06 93 TYR A O 1
ATOM 777 N N . LEU A 1 94 ? 4.824 1.107 -0.888 1.00 94.62 94 LEU A N 1
ATOM 778 C CA . LEU A 1 94 ? 4.316 0.551 -2.147 1.00 94.62 94 LEU A CA 1
ATOM 779 C C . LEU A 1 94 ? 4.803 1.343 -3.364 1.00 94.62 94 LEU A C 1
ATOM 781 O O . LEU A 1 94 ? 5.298 0.752 -4.325 1.00 94.62 94 LEU A O 1
ATOM 785 N N . ILE A 1 95 ? 4.734 2.675 -3.314 1.00 92.19 95 ILE A N 1
ATOM 786 C CA . ILE A 1 95 ? 5.252 3.528 -4.393 1.00 92.19 95 ILE A CA 1
ATOM 787 C C . ILE A 1 95 ? 6.774 3.360 -4.511 1.00 92.19 95 ILE A C 1
ATOM 789 O O . ILE A 1 95 ? 7.293 3.169 -5.612 1.00 92.19 95 ILE A O 1
ATOM 793 N N . GLY A 1 96 ? 7.489 3.356 -3.382 1.00 91.88 96 GLY A N 1
ATOM 794 C CA . GLY A 1 96 ? 8.936 3.147 -3.325 1.00 91.88 96 GLY A CA 1
ATOM 795 C C . GLY A 1 96 ? 9.378 1.793 -3.888 1.00 91.88 96 GLY A C 1
ATOM 796 O O . GLY A 1 96 ? 10.396 1.707 -4.581 1.00 91.88 96 GLY A O 1
ATOM 797 N N . ALA A 1 97 ? 8.608 0.734 -3.636 1.00 92.12 97 ALA A N 1
ATOM 798 C CA . ALA A 1 97 ? 8.842 -0.593 -4.194 1.00 92.12 97 ALA A CA 1
ATOM 799 C C . ALA A 1 97 ? 8.637 -0.617 -5.714 1.00 92.12 97 ALA A C 1
ATOM 801 O O . ALA A 1 97 ? 9.441 -1.220 -6.425 1.00 92.12 97 ALA A O 1
ATOM 802 N N . LEU A 1 98 ? 7.602 0.057 -6.222 1.00 90.38 98 LEU A N 1
ATOM 803 C CA . LEU A 1 98 ? 7.318 0.129 -7.656 1.00 90.38 98 LEU A CA 1
ATOM 804 C C . LEU A 1 98 ? 8.449 0.812 -8.436 1.00 90.38 98 LEU A C 1
ATOM 806 O O . LEU A 1 98 ? 8.876 0.305 -9.469 1.00 90.38 98 LEU A O 1
ATOM 810 N N . ILE A 1 99 ? 8.969 1.933 -7.930 1.00 88.81 99 ILE A N 1
ATOM 811 C CA . ILE A 1 99 ? 10.035 2.697 -8.604 1.00 88.81 99 ILE A CA 1
ATOM 812 C C . ILE A 1 99 ? 11.442 2.116 -8.379 1.00 88.81 99 ILE A C 1
ATOM 814 O O . ILE A 1 99 ? 12.428 2.640 -8.902 1.00 88.81 99 ILE A O 1
ATOM 818 N N . SER A 1 100 ? 11.573 1.050 -7.585 1.00 86.06 100 SER A N 1
ATOM 819 C CA . SER A 1 100 ? 12.863 0.422 -7.302 1.00 86.06 100 SER A CA 1
ATOM 820 C C . SER A 1 100 ? 13.280 -0.521 -8.431 1.00 86.06 100 SER A C 1
ATOM 822 O O . SER A 1 100 ? 12.792 -1.641 -8.526 1.00 86.06 100 SER A O 1
ATOM 824 N N . GLY A 1 101 ? 14.268 -0.109 -9.231 1.00 75.44 101 GLY A N 1
ATOM 825 C CA . GLY A 1 101 ? 14.856 -0.954 -10.284 1.00 75.44 101 GLY A CA 1
ATOM 826 C C . GLY A 1 101 ? 15.741 -2.107 -9.780 1.00 75.44 101 GLY A C 1
ATOM 827 O O . GLY A 1 101 ? 16.170 -2.937 -10.571 1.00 75.44 101 GLY A O 1
ATOM 828 N N . ARG A 1 102 ? 16.037 -2.175 -8.472 1.00 83.38 102 ARG A N 1
ATOM 829 C CA . ARG A 1 102 ? 16.773 -3.293 -7.852 1.00 83.38 102 ARG A CA 1
ATOM 830 C C . ARG A 1 102 ? 15.822 -4.175 -7.059 1.00 83.38 102 ARG A C 1
ATOM 832 O O . ARG A 1 102 ? 15.102 -3.669 -6.194 1.00 83.38 102 ARG A O 1
ATOM 839 N N . TRP A 1 103 ? 15.877 -5.479 -7.316 1.00 82.94 103 TRP A N 1
ATOM 840 C CA . TRP A 1 103 ? 14.997 -6.466 -6.695 1.00 82.94 103 TRP A CA 1
ATOM 841 C C . TRP A 1 103 ? 15.072 -6.449 -5.164 1.00 82.94 103 TRP A C 1
ATOM 843 O O . TRP A 1 103 ? 14.043 -6.414 -4.501 1.00 82.94 103 TRP A O 1
ATOM 853 N N . GLU A 1 104 ? 16.269 -6.374 -4.586 1.00 86.50 104 GLU A N 1
ATOM 854 C CA . GLU A 1 104 ? 16.467 -6.405 -3.133 1.00 86.50 104 GLU A CA 1
ATOM 855 C C . GLU A 1 104 ? 15.851 -5.180 -2.454 1.00 86.50 104 GLU A C 1
ATOM 857 O O . GLU A 1 104 ? 15.283 -5.270 -1.365 1.00 86.50 104 GLU A O 1
ATOM 862 N N . ARG A 1 105 ? 15.934 -4.019 -3.116 1.00 88.38 105 ARG A N 1
ATOM 863 C CA . ARG A 1 105 ? 15.318 -2.783 -2.625 1.00 88.38 105 ARG A CA 1
ATOM 864 C C . ARG A 1 105 ? 13.799 -2.860 -2.726 1.00 88.38 105 ARG A C 1
ATOM 866 O O . ARG A 1 105 ? 13.124 -2.484 -1.773 1.00 88.38 105 ARG A O 1
ATOM 873 N N . ARG A 1 106 ? 13.271 -3.367 -3.845 1.00 90.31 106 ARG A N 1
ATOM 874 C CA . ARG A 1 106 ? 11.833 -3.609 -4.027 1.00 90.31 106 ARG A CA 1
ATOM 875 C C . ARG A 1 106 ? 11.293 -4.522 -2.930 1.00 90.31 106 ARG A C 1
ATOM 877 O O . ARG A 1 106 ? 10.330 -4.161 -2.265 1.00 90.31 106 ARG A O 1
ATOM 884 N N . ASP A 1 107 ? 11.941 -5.659 -2.711 1.00 90.75 107 ASP A N 1
ATOM 885 C CA . ASP A 1 107 ? 11.557 -6.634 -1.691 1.00 90.75 107 ASP A CA 1
ATOM 886 C C . ASP A 1 107 ? 11.618 -6.045 -0.269 1.00 90.75 107 ASP A C 1
ATOM 888 O O . ASP A 1 107 ? 10.679 -6.188 0.514 1.00 90.75 107 ASP A O 1
ATOM 892 N N . GLY A 1 108 ? 12.675 -5.295 0.059 1.00 93.62 108 GLY A N 1
ATOM 893 C CA . GLY A 1 108 ? 12.780 -4.596 1.344 1.00 93.62 108 GLY A CA 1
ATOM 894 C C . GLY A 1 108 ? 11.667 -3.563 1.571 1.00 93.62 108 GLY A C 1
ATOM 895 O O . GLY A 1 108 ? 11.154 -3.437 2.687 1.00 93.62 108 GLY A O 1
ATOM 896 N N . MET A 1 109 ? 11.258 -2.850 0.519 1.00 95.31 109 MET A N 1
ATOM 897 C CA . MET A 1 109 ? 10.136 -1.909 0.567 1.00 95.31 109 MET A CA 1
ATOM 898 C C . MET A 1 109 ? 8.798 -2.642 0.738 1.00 95.31 109 MET A C 1
ATOM 900 O O . MET A 1 109 ? 8.023 -2.270 1.614 1.00 95.31 109 MET A O 1
ATOM 904 N N . LEU A 1 110 ? 8.549 -3.730 -0.001 1.00 95.38 110 LEU A N 1
ATOM 905 C CA . LEU A 1 110 ? 7.331 -4.542 0.150 1.00 95.38 110 LEU A CA 1
ATOM 906 C C . LEU A 1 110 ? 7.203 -5.138 1.558 1.00 95.38 110 LEU A C 1
ATOM 908 O O . LEU A 1 110 ? 6.133 -5.068 2.160 1.00 95.38 110 LEU A O 1
ATOM 912 N N . ARG A 1 111 ? 8.303 -5.628 2.142 1.00 96.25 111 ARG A N 1
ATOM 913 C CA . ARG A 1 111 ? 8.323 -6.089 3.541 1.00 96.25 111 ARG A CA 1
ATOM 914 C C . ARG A 1 111 ? 8.010 -4.972 4.534 1.00 96.25 111 ARG A C 1
ATOM 916 O O . ARG A 1 111 ? 7.379 -5.221 5.560 1.00 96.25 111 ARG A O 1
ATOM 923 N N . SER A 1 112 ? 8.446 -3.744 4.267 1.00 97.44 112 SER A N 1
ATOM 924 C CA . SER A 1 112 ? 8.105 -2.593 5.111 1.00 97.44 112 SER A CA 1
ATOM 925 C C . SER A 1 112 ? 6.640 -2.186 4.954 1.00 97.44 112 SER A C 1
ATOM 927 O O . SER A 1 112 ? 5.982 -1.986 5.969 1.00 97.44 112 SER A O 1
ATOM 929 N N . ALA A 1 113 ? 6.098 -2.195 3.731 1.00 97.62 113 ALA A N 1
ATOM 930 C CA . ALA A 1 113 ? 4.672 -1.977 3.483 1.00 97.62 113 ALA A CA 1
ATOM 931 C C . ALA A 1 113 ? 3.809 -2.991 4.251 1.00 97.62 113 ALA A C 1
ATOM 933 O O . ALA A 1 113 ? 2.911 -2.604 4.997 1.00 97.62 113 ALA A O 1
ATOM 934 N N . HIS A 1 114 ? 4.133 -4.283 4.142 1.00 97.69 114 HIS A N 1
ATOM 935 C CA . HIS A 1 114 ? 3.419 -5.339 4.856 1.00 97.69 114 HIS A CA 1
ATOM 936 C C . HIS A 1 114 ? 3.479 -5.137 6.379 1.00 97.69 114 HIS A C 1
ATOM 938 O O . HIS A 1 114 ? 2.460 -5.224 7.059 1.00 97.69 114 HIS A O 1
ATOM 944 N N . ARG A 1 115 ? 4.662 -4.839 6.939 1.00 97.44 115 ARG A N 1
ATOM 945 C CA . ARG A 1 115 ? 4.819 -4.608 8.387 1.00 97.44 115 ARG A CA 1
ATOM 946 C C . ARG A 1 115 ? 4.023 -3.404 8.885 1.00 97.44 115 ARG A C 1
ATOM 948 O O . ARG A 1 115 ? 3.421 -3.500 9.953 1.00 97.44 115 ARG A O 1
ATOM 955 N N . SER A 1 116 ? 4.013 -2.298 8.143 1.00 97.19 116 SER A N 1
ATOM 956 C CA . SER A 1 116 ? 3.227 -1.115 8.507 1.00 97.19 116 SER A CA 1
ATOM 957 C C . SER A 1 116 ? 1.728 -1.426 8.504 1.00 97.19 116 SER A C 1
ATOM 959 O O . SER A 1 116 ? 1.052 -1.142 9.494 1.00 97.19 116 SER A O 1
ATOM 961 N N . LEU A 1 117 ? 1.221 -2.096 7.463 1.00 97.38 117 LEU A N 1
ATOM 962 C CA . LEU A 1 117 ? -0.193 -2.470 7.372 1.00 97.38 117 LEU A CA 1
ATOM 963 C C . LEU A 1 117 ? -0.616 -3.466 8.464 1.00 97.38 117 LEU A C 1
ATOM 965 O O . LEU A 1 117 ? -1.658 -3.291 9.094 1.00 97.38 117 LEU A O 1
ATOM 969 N N . ASP A 1 118 ? 0.200 -4.485 8.729 1.00 96.75 118 ASP A N 1
ATOM 970 C CA . ASP A 1 118 ? -0.061 -5.471 9.783 1.00 96.75 118 ASP A CA 1
ATOM 971 C C . ASP A 1 118 ? -0.033 -4.827 11.181 1.00 96.75 118 ASP A C 1
ATOM 973 O O . ASP A 1 118 ? -0.919 -5.068 12.002 1.00 96.75 118 ASP A O 1
ATOM 977 N N . SER A 1 119 ? 0.918 -3.923 11.442 1.00 95.94 119 SER A N 1
ATOM 978 C CA . SER A 1 119 ? 0.955 -3.126 12.678 1.00 95.94 119 SER A CA 1
ATOM 979 C C . SER A 1 119 ? -0.334 -2.319 12.870 1.00 95.94 119 SER A C 1
ATOM 981 O O . SER A 1 119 ? -0.936 -2.339 13.951 1.00 95.94 119 SER A O 1
ATOM 983 N N . TRP A 1 120 ? -0.807 -1.668 11.805 1.00 95.69 120 TRP A N 1
ATOM 984 C CA . TRP A 1 120 ? -2.055 -0.913 11.831 1.00 95.69 120 TRP A CA 1
ATOM 985 C C . TRP A 1 120 ? -3.264 -1.808 12.127 1.00 95.69 120 TRP A C 1
ATOM 987 O O . TRP A 1 120 ? -4.060 -1.491 13.017 1.00 95.69 120 TRP A O 1
ATOM 997 N N . ASN A 1 121 ? -3.361 -2.964 11.461 1.00 95.44 121 ASN A N 1
ATOM 998 C CA . ASN A 1 121 ? -4.437 -3.933 11.675 1.00 95.44 121 ASN A CA 1
ATOM 999 C C . ASN A 1 121 ? -4.449 -4.472 13.116 1.00 95.44 121 ASN A C 1
ATOM 1001 O O . ASN A 1 121 ? -5.496 -4.551 13.761 1.00 95.44 121 ASN A O 1
ATOM 1005 N N . ARG A 1 122 ? -3.278 -4.795 13.675 1.00 93.19 122 ARG A N 1
ATOM 1006 C CA . ARG A 1 122 ? -3.162 -5.248 15.070 1.00 93.19 122 ARG A CA 1
ATOM 1007 C C . ARG A 1 122 ? -3.630 -4.185 16.048 1.00 93.19 122 ARG A C 1
ATOM 1009 O O . ARG A 1 122 ? -4.375 -4.505 16.973 1.00 93.19 122 ARG A O 1
ATOM 1016 N N . ARG A 1 123 ? -3.234 -2.925 15.839 1.00 92.56 123 ARG A N 1
ATOM 1017 C CA . ARG A 1 123 ? -3.680 -1.815 16.687 1.00 92.56 123 ARG A CA 1
ATOM 1018 C C . ARG A 1 123 ? -5.195 -1.680 16.635 1.00 92.56 123 ARG A C 1
ATOM 1020 O O . ARG A 1 123 ? -5.833 -1.663 17.681 1.00 92.56 123 ARG A O 1
ATOM 1027 N N . ARG A 1 124 ? -5.768 -1.645 15.431 1.00 90.19 124 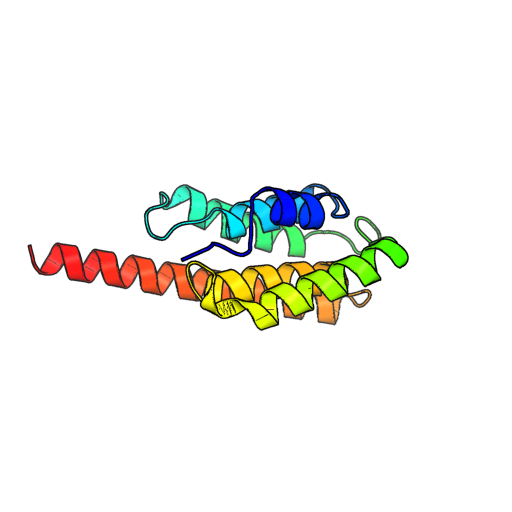ARG A N 1
ATOM 1028 C CA . ARG A 1 124 ? -7.216 -1.611 15.188 1.00 90.19 124 ARG A CA 1
ATOM 1029 C C . ARG A 1 124 ? -7.949 -2.724 15.943 1.00 90.19 124 ARG A C 1
ATOM 1031 O O . ARG A 1 124 ? -8.873 -2.438 16.696 1.00 90.19 124 ARG A O 1
ATOM 1038 N N . ARG A 1 125 ? -7.510 -3.979 15.802 1.00 88.69 125 ARG A N 1
ATOM 1039 C CA . ARG A 1 125 ? -8.101 -5.132 16.509 1.00 88.69 125 ARG A CA 1
ATOM 1040 C C . ARG A 1 125 ? -7.964 -5.021 18.032 1.00 88.69 125 ARG A C 1
ATOM 1042 O O . ARG A 1 125 ? -8.891 -5.380 18.750 1.00 88.69 125 ARG A O 1
ATOM 1049 N N . GLY A 1 126 ? -6.843 -4.488 18.521 1.00 87.69 126 GLY A N 1
ATOM 1050 C CA . GLY A 1 126 ? -6.636 -4.208 19.945 1.00 87.69 126 GLY A CA 1
ATOM 1051 C C . GLY A 1 126 ? -7.644 -3.201 20.510 1.00 87.69 126 GLY A C 1
ATOM 1052 O O . GLY A 1 126 ? -8.193 -3.430 21.585 1.00 87.69 126 GLY A O 1
ATOM 1053 N N . TRP A 1 127 ? -7.949 -2.136 19.761 1.00 77.75 127 TRP A N 1
ATOM 1054 C CA . TRP A 1 127 ? -8.978 -1.158 20.138 1.00 77.75 127 TRP A CA 1
ATOM 1055 C C . TRP A 1 127 ? -10.376 -1.773 20.226 1.00 77.75 127 TRP A C 1
ATOM 1057 O O . TRP A 1 127 ? -11.102 -1.488 21.177 1.00 77.75 127 TRP A O 1
ATOM 1067 N N . TYR A 1 128 ? -10.757 -2.619 19.265 1.00 74.38 128 TYR A N 1
ATOM 1068 C CA . TYR A 1 128 ? -12.065 -3.281 19.291 1.00 74.38 128 TYR A CA 1
ATOM 1069 C C . TYR A 1 128 ? -12.211 -4.228 20.481 1.00 74.38 128 TYR A C 1
ATOM 1071 O O . TYR A 1 128 ? -13.200 -4.130 21.201 1.00 74.38 128 TYR A O 1
ATOM 1079 N N . ARG A 1 129 ? -11.192 -5.051 20.758 1.00 73.56 129 ARG A N 1
ATOM 1080 C CA . ARG A 1 129 ? -11.200 -5.964 21.910 1.00 73.56 129 ARG A CA 1
ATOM 1081 C C . ARG A 1 129 ? -11.367 -5.216 23.237 1.00 73.56 129 ARG A C 1
ATOM 1083 O O . ARG A 1 129 ? -12.217 -5.572 24.040 1.00 73.56 129 ARG A O 1
ATOM 1090 N N . HIS A 1 130 ? -10.623 -4.125 23.430 1.00 70.44 130 HIS A N 1
ATOM 1091 C CA . HIS A 1 130 ? -10.753 -3.299 24.632 1.00 70.44 130 HIS A CA 1
ATOM 1092 C C . HIS A 1 130 ? -12.139 -2.634 24.734 1.00 70.44 130 HIS A C 1
ATOM 1094 O O . HIS A 1 130 ? -12.638 -2.395 25.831 1.00 70.44 130 HIS A O 1
ATOM 1100 N N . ARG A 1 131 ? -12.778 -2.293 23.610 1.00 70.31 131 ARG A N 1
ATOM 1101 C CA . ARG A 1 131 ? -14.118 -1.692 23.614 1.00 70.31 131 ARG A CA 1
ATOM 1102 C C . ARG A 1 131 ? -15.200 -2.698 24.009 1.00 70.31 131 ARG A C 1
ATOM 1104 O O . ARG A 1 131 ? -16.102 -2.318 24.742 1.00 70.31 131 ARG A O 1
ATOM 1111 N N . GLU A 1 132 ? -15.096 -3.941 23.546 1.00 69.50 132 GLU A N 1
ATOM 1112 C CA . GLU A 1 132 ? -16.023 -5.030 23.890 1.00 69.50 132 GLU A CA 1
ATOM 1113 C C . GLU A 1 132 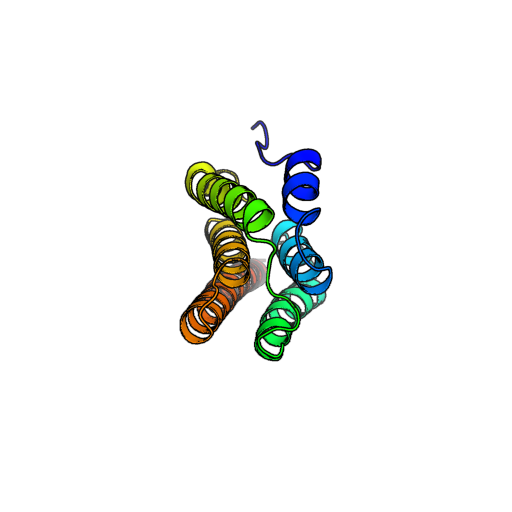? -15.900 -5.458 25.360 1.00 69.50 132 GLU A C 1
ATOM 1115 O O . GLU A 1 132 ? -16.905 -5.743 25.994 1.00 69.50 132 GLU A O 1
ATOM 1120 N N . GLU A 1 133 ? -14.691 -5.442 25.931 1.00 71.25 133 GLU A N 1
ATOM 1121 C CA . GLU A 1 133 ? -14.449 -5.799 27.342 1.00 71.25 133 GLU A CA 1
ATOM 1122 C C . GLU A 1 133 ? -14.966 -4.756 28.356 1.00 71.25 133 GLU A C 1
ATOM 1124 O O . GLU A 1 133 ? -15.043 -5.048 29.547 1.00 71.25 133 GLU A O 1
ATOM 1129 N N . ASN A 1 134 ? -15.302 -3.540 27.908 1.00 62.31 134 ASN A N 1
ATOM 1130 C CA . ASN A 1 134 ? -15.765 -2.434 28.761 1.00 62.31 134 ASN A CA 1
ATOM 1131 C C . ASN A 1 134 ? -17.228 -2.020 28.490 1.00 62.31 134 ASN A C 1
ATOM 1133 O O . ASN A 1 134 ? -17.626 -0.909 28.855 1.00 62.31 134 ASN A O 1
ATOM 1137 N N . GLN A 1 135 ? -18.010 -2.884 27.834 1.00 53.62 135 GLN A N 1
ATOM 1138 C CA . GLN A 1 135 ? -19.465 -2.769 27.660 1.00 53.62 135 GLN A CA 1
ATOM 1139 C C . GLN A 1 135 ? -20.189 -3.830 28.487 1.00 53.62 135 GLN A C 1
ATOM 1141 O O . GLN A 1 135 ? -21.290 -3.501 28.981 1.00 53.62 135 GLN A O 1
#

Foldseek 3Di:
DPLPCPPVNLCVLLVQFDPLLNVLLVLLQPDDLPDDVVSLVVNLVSLVVVLVDDQPPGAGDVVNLVVLVVVLVVLVVPCVSGNHVLSSLLSSLSSQLNSDNDSVSNVVSSVRSSVSSVVSNVVSVVVVVVVVVVD